Protein AF-A0A921KX01-F1 (afdb_monomer)

InterPro domains:
  IPR029058 Alpha/Beta hydrolase fold [G3DSA:3.40.50.1820] (1-65)
  IPR029058 Alpha/Beta hydrolase fold [SSF53474] (2-58)

Foldseek 3Di:
DEEFEEEPPAPPQHQVNSVVVQVVDPDGDYYYFDDDPYDVCCVVVCVRCVVVVVVVVVVVVVPPD

Structure (mmCIF, N/CA/C/O backbone):
data_AF-A0A921KX01-F1
#
_entry.id   AF-A0A921KX01-F1
#
loop_
_atom_site.group_PDB
_atom_site.id
_atom_site.type_symbol
_atom_site.label_atom_id
_atom_site.label_alt_id
_atom_site.label_comp_id
_atom_site.label_asym_id
_atom_site.label_entity_id
_atom_site.label_seq_id
_atom_site.pdbx_PDB_ins_code
_atom_site.Cartn_x
_atom_site.Cartn_y
_atom_site.Cartn_z
_atom_site.occupancy
_atom_site.B_iso_or_equiv
_atom_site.auth_seq_id
_atom_site.auth_comp_id
_atom_site.auth_asym_id
_atom_site.auth_atom_id
_atom_site.pdbx_PDB_model_num
ATOM 1 N N . LYS A 1 1 ? -7.391 -1.691 13.314 1.00 81.19 1 LYS A N 1
ATOM 2 C CA . LYS A 1 1 ? -7.613 -1.579 11.853 1.00 81.19 1 LYS A CA 1
ATOM 3 C C . LYS A 1 1 ? -6.251 -1.734 11.200 1.00 81.19 1 LYS A C 1
ATOM 5 O O . LYS A 1 1 ? -5.333 -1.101 11.705 1.00 81.19 1 LYS A O 1
ATOM 10 N N . VAL A 1 2 ? -6.122 -2.546 10.161 1.00 89.94 2 VAL A N 1
ATOM 11 C CA . VAL A 1 2 ? -4.864 -2.764 9.435 1.00 8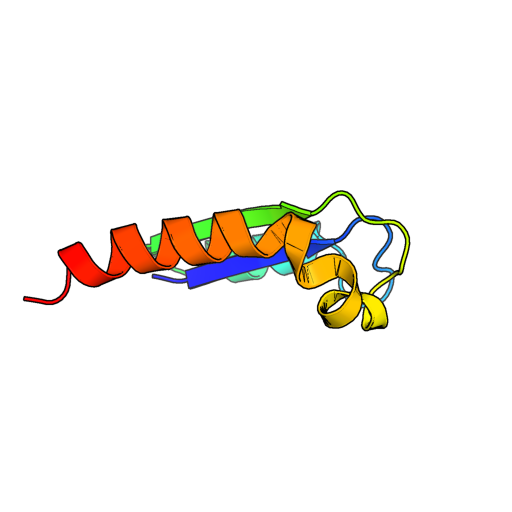9.94 2 VAL A CA 1
ATOM 12 C C . VAL A 1 2 ? -4.962 -2.099 8.066 1.00 89.94 2 VAL A C 1
ATOM 14 O O . VAL A 1 2 ? -6.016 -2.152 7.434 1.00 89.94 2 VAL A O 1
ATOM 17 N N . LEU A 1 3 ? -3.893 -1.434 7.646 1.00 92.19 3 LEU A N 1
ATOM 18 C CA . LEU A 1 3 ? -3.716 -0.960 6.279 1.00 92.19 3 LEU A CA 1
ATOM 19 C C . LEU A 1 3 ? -2.566 -1.764 5.685 1.00 92.19 3 LEU A C 1
ATOM 21 O O . LEU A 1 3 ? -1.497 -1.813 6.283 1.00 92.19 3 LEU A O 1
ATOM 25 N N . THR A 1 4 ? -2.811 -2.402 4.550 1.0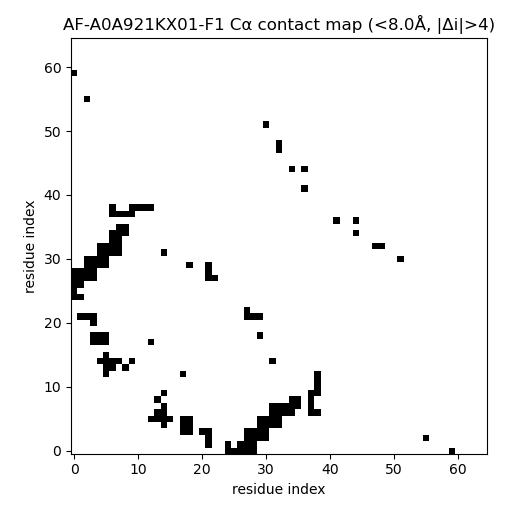0 93.06 4 THR A N 1
ATOM 26 C CA . THR A 1 4 ? -1.771 -3.048 3.745 1.00 93.06 4 THR A CA 1
ATOM 27 C C . THR A 1 4 ? -1.559 -2.228 2.482 1.00 93.06 4 THR A C 1
ATOM 29 O O . THR A 1 4 ? -2.516 -1.648 1.961 1.00 93.06 4 THR A O 1
ATOM 32 N N . MET A 1 5 ? -0.314 -2.139 2.028 1.00 90.25 5 MET A N 1
ATOM 33 C CA . MET A 1 5 ? 0.053 -1.466 0.789 1.00 90.25 5 MET A CA 1
ATOM 34 C C . MET A 1 5 ? 0.938 -2.404 -0.013 1.00 90.25 5 MET A C 1
ATOM 36 O O . MET A 1 5 ? 1.938 -2.868 0.530 1.00 90.25 5 MET A O 1
ATOM 40 N N . GLY A 1 6 ? 0.547 -2.702 -1.245 1.00 88.88 6 GLY A N 1
ATOM 41 C CA . GLY A 1 6 ? 1.386 -3.428 -2.193 1.00 88.88 6 GLY A CA 1
ATOM 42 C C . GLY A 1 6 ? 1.825 -2.509 -3.324 1.00 88.88 6 GLY A C 1
ATOM 43 O O . GLY A 1 6 ? 1.191 -1.482 -3.579 1.00 88.88 6 GLY A O 1
ATOM 44 N N . PHE A 1 7 ? 2.937 -2.862 -3.956 1.00 86.38 7 PHE A N 1
ATOM 45 C CA . PHE A 1 7 ? 3.585 -2.066 -4.991 1.00 86.38 7 PHE A CA 1
ATOM 46 C C . PHE A 1 7 ? 3.631 -2.862 -6.293 1.00 86.38 7 PHE A C 1
ATOM 48 O O . PHE A 1 7 ? 3.781 -4.087 -6.279 1.00 86.38 7 PHE A O 1
ATOM 55 N N . THR A 1 8 ? 3.490 -2.167 -7.419 1.00 84.38 8 THR A N 1
ATOM 56 C CA . THR A 1 8 ? 3.690 -2.772 -8.740 1.00 84.38 8 THR A CA 1
ATOM 57 C C . THR A 1 8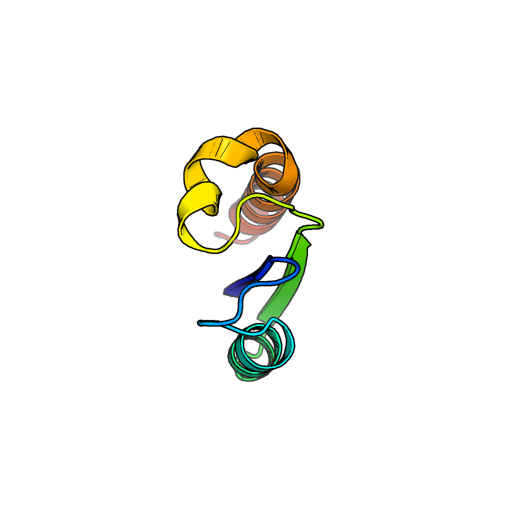 ? 5.112 -3.317 -8.873 1.00 84.38 8 THR A C 1
ATOM 59 O O . THR A 1 8 ? 6.068 -2.689 -8.423 1.00 84.38 8 THR A O 1
ATOM 62 N N . ASP A 1 9 ? 5.235 -4.488 -9.501 1.00 75.56 9 ASP A N 1
ATOM 63 C CA . ASP A 1 9 ? 6.504 -5.150 -9.830 1.00 75.56 9 ASP A CA 1
ATOM 64 C C . ASP A 1 9 ? 7.431 -5.447 -8.630 1.00 75.56 9 ASP A C 1
ATOM 66 O O . ASP A 1 9 ? 8.622 -5.720 -8.806 1.00 75.56 9 ASP A O 1
ATOM 70 N N . ASP A 1 10 ? 6.894 -5.474 -7.403 1.00 77.31 10 ASP A N 1
ATOM 71 C CA . ASP A 1 10 ? 7.613 -6.008 -6.244 1.00 77.31 10 ASP A CA 1
ATOM 72 C C . ASP A 1 10 ? 7.677 -7.543 -6.336 1.00 77.31 10 ASP A C 1
ATOM 74 O O . ASP A 1 10 ? 6.723 -8.265 -6.038 1.00 77.31 10 ASP A O 1
ATOM 78 N N . LEU A 1 11 ? 8.829 -8.050 -6.781 1.00 78.00 11 LEU A N 1
ATOM 79 C CA . LEU A 1 11 ? 9.094 -9.487 -6.890 1.00 78.00 11 LEU A CA 1
ATOM 80 C C . LEU A 1 11 ? 9.348 -10.157 -5.530 1.00 78.00 11 LEU A C 1
ATOM 82 O O . LEU A 1 11 ? 9.278 -11.383 -5.440 1.00 78.00 11 LEU A O 1
ATOM 86 N N . LEU A 1 12 ? 9.669 -9.384 -4.487 1.00 85.50 12 LEU A N 1
ATOM 87 C CA . LEU A 1 12 ? 9.986 -9.902 -3.155 1.00 85.50 12 LEU A CA 1
ATOM 88 C C . LEU A 1 12 ? 8.729 -10.009 -2.286 1.00 85.50 12 LEU A C 1
ATOM 90 O O . LEU A 1 12 ? 8.550 -11.000 -1.573 1.00 85.50 12 LEU A O 1
ATOM 94 N N . TYR A 1 13 ? 7.840 -9.022 -2.390 1.00 84.81 13 TYR A N 1
ATOM 95 C CA . TYR A 1 13 ? 6.540 -8.998 -1.728 1.00 84.81 13 TYR A CA 1
ATOM 96 C C . TYR A 1 13 ? 5.412 -8.711 -2.728 1.00 84.81 13 TYR A C 1
ATOM 98 O O . TYR A 1 13 ? 4.871 -7.603 -2.749 1.00 84.81 13 TYR A O 1
ATOM 106 N N . PRO A 1 14 ? 5.012 -9.725 -3.517 1.00 87.62 14 PRO A N 1
ATOM 107 C CA . PRO A 1 14 ? 3.874 -9.627 -4.420 1.00 87.62 14 PRO A CA 1
ATOM 108 C C . PRO A 1 14 ? 2.612 -9.073 -3.744 1.00 87.62 14 PRO A C 1
ATOM 110 O O . PRO A 1 14 ? 2.259 -9.455 -2.621 1.00 87.62 14 PR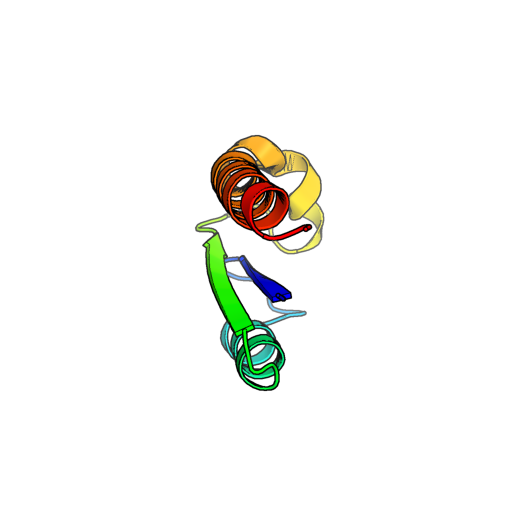O A O 1
ATOM 113 N N . ASP A 1 15 ? 1.918 -8.174 -4.447 1.00 89.50 15 ASP A N 1
ATOM 114 C CA . ASP A 1 15 ? 0.721 -7.484 -3.953 1.00 89.50 15 ASP A CA 1
ATOM 115 C C . ASP A 1 15 ? -0.364 -8.446 -3.443 1.00 89.50 15 ASP A C 1
ATOM 117 O O . ASP A 1 15 ? -0.979 -8.223 -2.397 1.00 89.50 15 ASP A O 1
ATOM 121 N N . ASP A 1 16 ? -0.560 -9.562 -4.142 1.00 91.44 16 ASP A N 1
ATOM 122 C CA . ASP A 1 16 ? -1.545 -10.583 -3.802 1.00 91.44 16 ASP A CA 1
ATOM 123 C C . ASP A 1 16 ? -1.282 -11.214 -2.425 1.00 91.44 16 ASP A C 1
ATOM 125 O O . ASP A 1 16 ? -2.223 -11.392 -1.640 1.00 91.44 16 ASP A O 1
ATOM 129 N N . LEU A 1 17 ? -0.015 -11.474 -2.086 1.00 92.56 17 LEU A N 1
ATOM 130 C CA . LEU A 1 17 ? 0.387 -11.971 -0.768 1.00 92.56 17 LEU A CA 1
ATOM 131 C C . LEU A 1 17 ? 0.162 -10.917 0.318 1.00 92.56 17 LEU A C 1
ATOM 133 O O . LEU A 1 17 ? -0.365 -11.223 1.393 1.00 92.56 17 LEU A O 1
ATOM 137 N N . VAL A 1 18 ? 0.523 -9.665 0.039 1.00 92.25 18 VAL A N 1
ATOM 138 C CA . VAL A 1 18 ? 0.364 -8.551 0.983 1.00 92.25 18 VAL A CA 1
ATOM 139 C C . VAL A 1 18 ? -1.117 -8.288 1.272 1.00 92.25 18 VAL A C 1
ATOM 141 O O . VAL A 1 18 ? -1.514 -8.136 2.436 1.00 92.25 18 VAL A O 1
ATOM 144 N N . ARG A 1 19 ? -1.964 -8.307 0.239 1.00 93.69 19 ARG A N 1
ATOM 145 C CA . ARG A 1 19 ? -3.421 -8.201 0.368 1.00 93.69 19 ARG A CA 1
ATOM 146 C C . ARG A 1 19 ? -3.991 -9.331 1.223 1.00 93.69 19 ARG A C 1
ATOM 148 O O . ARG A 1 19 ? -4.745 -9.054 2.160 1.00 93.69 19 ARG A O 1
ATOM 155 N N . ALA A 1 20 ? -3.578 -10.574 0.968 1.00 94.81 20 ALA A N 1
ATOM 156 C CA . ALA A 1 20 ? -4.043 -11.743 1.717 1.00 94.81 20 ALA A CA 1
ATOM 157 C C . ALA A 1 20 ? -3.705 -11.660 3.219 1.00 94.81 20 ALA A C 1
ATOM 159 O O . ALA A 1 20 ? -4.495 -12.087 4.066 1.00 94.81 20 ALA A O 1
ATOM 160 N N . VAL A 1 21 ? -2.564 -11.065 3.588 1.00 94.50 21 VAL A N 1
ATOM 161 C CA . VAL A 1 21 ? -2.226 -10.803 5.000 1.00 94.50 21 VAL A CA 1
ATOM 162 C C . VAL A 1 21 ? -3.206 -9.810 5.628 1.00 94.50 21 VAL A C 1
ATOM 164 O O . VAL A 1 21 ? -3.638 -10.009 6.766 1.00 94.50 21 VAL A O 1
ATOM 167 N N . GLY A 1 22 ? -3.592 -8.763 4.897 1.00 92.62 22 GLY A N 1
ATOM 168 C CA . GLY A 1 22 ? -4.571 -7.777 5.357 1.00 92.62 22 GLY A CA 1
ATOM 169 C C . GLY A 1 22 ? -5.945 -8.391 5.628 1.00 92.62 22 GLY A C 1
ATOM 170 O O . GLY A 1 22 ? -6.543 -8.125 6.673 1.00 92.62 22 GLY A O 1
ATOM 171 N N . GLU A 1 23 ? -6.414 -9.258 4.732 1.00 93.69 23 GLU A N 1
ATOM 172 C CA . GLU A 1 23 ? -7.730 -9.911 4.805 1.00 93.69 23 GLU A CA 1
ATOM 173 C C . GLU A 1 23 ? -7.922 -10.775 6.061 1.00 93.69 23 GLU A C 1
ATOM 175 O O . GLU A 1 23 ? -9.050 -10.960 6.524 1.00 93.69 23 GLU A O 1
ATOM 180 N N . ARG A 1 24 ? -6.830 -11.221 6.698 1.00 94.69 24 ARG A N 1
ATOM 181 C CA . ARG A 1 24 ? -6.874 -11.953 7.977 1.00 94.69 24 ARG A CA 1
ATOM 182 C C . ARG A 1 24 ? -7.418 -11.121 9.144 1.00 94.69 24 ARG A C 1
ATOM 184 O O . ARG A 1 24 ? -7.798 -11.681 10.172 1.00 94.69 24 ARG A O 1
ATOM 191 N N . PHE A 1 25 ? -7.461 -9.794 9.027 1.00 92.44 25 PHE A N 1
ATOM 192 C CA . PHE A 1 25 ? -7.921 -8.906 10.094 1.00 92.44 25 PHE A CA 1
ATOM 193 C C . PHE A 1 25 ? -9.370 -8.448 9.874 1.00 92.44 25 PHE A C 1
ATOM 195 O O . PHE A 1 25 ? -9.722 -7.931 8.818 1.00 92.44 25 PHE A O 1
ATOM 202 N N . LYS A 1 26 ? -10.204 -8.493 10.928 1.00 90.25 26 LYS A N 1
ATOM 203 C CA . LYS A 1 26 ? -11.627 -8.065 10.896 1.00 90.25 26 LYS A CA 1
ATOM 204 C C . LYS A 1 26 ? -11.857 -6.658 10.325 1.00 90.25 26 LYS A C 1
ATOM 206 O O . LYS A 1 26 ? -12.890 -6.389 9.725 1.00 90.25 26 LYS A O 1
ATOM 211 N N . TYR A 1 27 ? -10.917 -5.742 10.551 1.00 87.94 27 TYR A N 1
ATOM 212 C CA . TYR A 1 27 ? -10.967 -4.390 10.000 1.00 87.94 27 TYR A CA 1
ATOM 213 C C . TYR A 1 27 ? -9.682 -4.112 9.239 1.00 87.94 27 TYR A C 1
ATOM 215 O O . TYR A 1 27 ? -8.696 -3.676 9.844 1.00 87.94 27 TYR A O 1
ATOM 223 N N . HIS A 1 28 ? -9.715 -4.333 7.934 1.00 91.94 28 HIS A N 1
ATOM 224 C CA . HIS A 1 28 ? -8.591 -4.112 7.040 1.00 91.94 28 HIS A CA 1
ATOM 225 C C . HIS A 1 28 ? -8.969 -3.173 5.893 1.00 91.94 28 HIS A C 1
ATOM 227 O O . HIS A 1 28 ? -10.145 -2.938 5.604 1.00 91.94 28 HIS A O 1
ATOM 233 N N . ARG A 1 29 ? -7.949 -2.592 5.274 1.00 91.62 29 ARG A N 1
ATOM 234 C CA . ARG A 1 29 ? -8.021 -1.911 3.986 1.00 91.62 29 ARG A CA 1
ATOM 235 C C . ARG A 1 29 ? -6.709 -2.193 3.259 1.00 91.62 29 ARG A C 1
ATOM 237 O O . ARG A 1 29 ? -5.670 -2.323 3.906 1.00 91.62 29 ARG A O 1
ATOM 244 N N . HIS A 1 30 ? -6.776 -2.304 1.946 1.00 93.25 30 HIS A N 1
ATOM 245 C CA . HIS A 1 30 ? -5.623 -2.543 1.097 1.00 93.25 30 HIS A CA 1
ATOM 246 C C . HIS A 1 30 ? -5.541 -1.428 0.050 1.00 93.25 30 HIS A C 1
ATOM 248 O O . HIS A 1 30 ? -6.584 -0.959 -0.415 1.00 93.25 30 HIS A O 1
ATOM 254 N N . PHE A 1 31 ? -4.334 -0.959 -0.251 1.00 90.44 31 PHE A N 1
ATOM 255 C CA . PHE A 1 31 ? -4.082 0.054 -1.268 1.00 90.44 31 PHE A CA 1
ATOM 256 C C . PHE A 1 31 ? -2.961 -0.415 -2.192 1.00 90.44 31 PHE A C 1
ATOM 258 O O . PHE A 1 31 ? -1.884 -0.762 -1.720 1.00 90.44 31 PHE A O 1
ATOM 265 N N . PHE A 1 32 ? -3.227 -0.398 -3.491 1.00 88.94 32 PHE A N 1
ATOM 266 C CA . PHE A 1 32 ? -2.249 -0.746 -4.508 1.00 88.94 32 PHE A CA 1
ATOM 267 C C . PHE A 1 32 ? -1.553 0.524 -4.995 1.00 88.94 32 PHE A C 1
ATOM 269 O O . PHE A 1 32 ? -2.226 1.474 -5.408 1.00 88.94 32 PHE A O 1
ATOM 276 N N . VAL A 1 33 ? -0.226 0.551 -4.918 1.00 84.19 33 VAL A N 1
ATOM 277 C CA . VAL A 1 33 ? 0.610 1.679 -5.327 1.00 84.19 33 VAL A CA 1
ATOM 278 C C . VAL A 1 33 ? 1.176 1.380 -6.718 1.00 84.19 33 VAL A C 1
ATOM 280 O O . VAL A 1 33 ? 2.033 0.502 -6.839 1.00 84.19 33 VAL A O 1
ATOM 283 N N . PRO A 1 34 ? 0.711 2.077 -7.773 1.00 77.81 34 PRO A N 1
ATOM 284 C CA . PRO A 1 34 ? 1.319 1.966 -9.087 1.00 77.81 34 PRO A CA 1
ATOM 285 C C . PRO A 1 34 ? 2.701 2.619 -9.047 1.00 77.81 34 PRO A C 1
ATOM 287 O O . PRO A 1 34 ? 2.797 3.842 -9.024 1.00 77.81 34 PRO A O 1
ATOM 290 N N . ASP A 1 35 ? 3.753 1.805 -8.997 1.00 67.56 35 ASP A N 1
ATOM 291 C CA . ASP A 1 35 ? 5.132 2.267 -8.838 1.00 67.56 35 ASP A CA 1
ATOM 292 C C . ASP A 1 35 ? 6.089 1.627 -9.868 1.00 67.56 35 ASP A C 1
ATOM 294 O O . ASP A 1 35 ? 5.743 0.640 -10.510 1.00 67.56 35 ASP A O 1
ATOM 298 N N . ASN A 1 36 ? 7.275 2.209 -10.056 1.00 63.38 36 ASN A N 1
ATOM 299 C CA . ASN A 1 36 ? 8.326 1.763 -10.980 1.00 63.38 36 ASN A CA 1
ATOM 300 C C . ASN A 1 36 ? 9.741 1.813 -10.354 1.00 63.38 36 ASN A C 1
ATOM 302 O O . ASN A 1 36 ? 10.745 1.821 -11.062 1.00 63.38 36 ASN A O 1
ATOM 306 N N . VAL A 1 37 ? 9.852 1.906 -9.024 1.00 67.19 37 VAL A N 1
ATOM 307 C CA . VAL A 1 37 ? 11.154 1.914 -8.315 1.00 67.19 37 VAL A CA 1
ATOM 308 C C . VAL A 1 37 ? 11.438 0.624 -7.537 1.00 67.19 37 VAL A C 1
ATOM 310 O O . VAL A 1 37 ? 12.501 0.497 -6.933 1.00 67.19 37 VAL A O 1
ATOM 313 N N . GLY A 1 38 ? 10.520 -0.348 -7.582 1.00 65.06 38 GLY A N 1
ATOM 314 C CA . GLY A 1 38 ? 10.626 -1.618 -6.859 1.00 65.06 38 GLY A CA 1
ATOM 315 C C . GLY A 1 38 ? 10.507 -1.473 -5.335 1.00 65.06 38 GLY A C 1
ATOM 316 O O . GLY A 1 38 ? 10.242 -0.389 -4.816 1.00 65.06 38 GLY A O 1
ATOM 317 N N . HIS A 1 39 ? 10.720 -2.582 -4.613 1.00 70.12 39 HIS A N 1
ATOM 318 C CA . HIS A 1 39 ? 10.543 -2.680 -3.155 1.00 70.12 39 HIS A CA 1
ATOM 319 C C . HIS A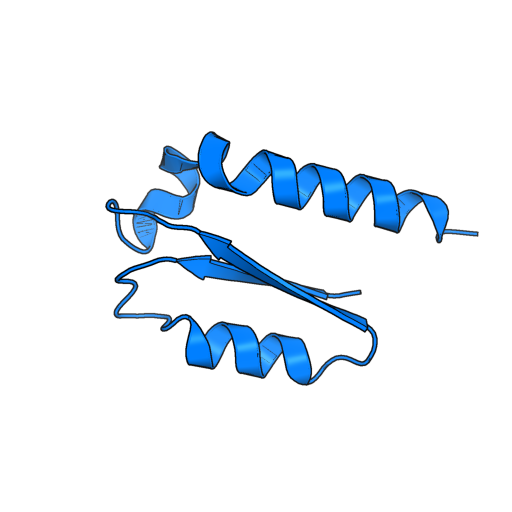 1 39 ? 11.241 -1.558 -2.370 1.00 70.12 39 HIS A C 1
ATOM 321 O O . HIS A 1 39 ? 10.630 -0.881 -1.543 1.00 70.12 39 HIS A O 1
ATOM 327 N N . ASP A 1 40 ? 12.527 -1.340 -2.650 1.00 68.94 40 ASP A N 1
ATOM 328 C CA . ASP A 1 40 ? 13.376 -0.423 -1.882 1.00 68.94 40 ASP A CA 1
ATOM 329 C C . ASP A 1 40 ? 13.001 1.053 -2.084 1.00 68.94 40 ASP A C 1
ATOM 331 O O . ASP A 1 40 ? 13.374 1.920 -1.288 1.00 68.94 40 ASP A O 1
ATOM 335 N N . GLY A 1 41 ? 12.235 1.361 -3.130 1.00 68.44 41 GLY A N 1
ATOM 336 C CA . GLY A 1 41 ? 11.833 2.723 -3.444 1.00 68.44 41 GLY A CA 1
ATOM 337 C C . GLY A 1 41 ? 10.559 3.192 -2.737 1.00 68.44 41 GLY A C 1
ATOM 338 O O . GLY A 1 41 ? 10.157 4.342 -2.929 1.00 68.44 41 GLY A O 1
ATOM 339 N N . PHE A 1 42 ? 9.980 2.390 -1.834 1.00 76.12 42 PHE A N 1
ATOM 340 C CA . PHE A 1 42 ? 8.794 2.790 -1.068 1.00 76.12 42 PHE A CA 1
ATOM 341 C C . PHE A 1 42 ? 8.994 4.106 -0.290 1.00 76.12 42 PHE A C 1
ATOM 343 O O . PHE A 1 42 ? 8.047 4.874 -0.117 1.00 76.12 42 PHE A O 1
ATOM 350 N N . LEU A 1 43 ? 10.220 4.403 0.167 1.00 79.50 43 LEU A N 1
ATOM 351 C CA . LEU A 1 43 ? 10.545 5.678 0.822 1.00 79.50 43 LEU A CA 1
ATOM 352 C C . LEU A 1 43 ? 10.742 6.829 -0.170 1.00 79.50 43 LEU A C 1
ATOM 354 O O . LEU A 1 43 ? 10.477 7.978 0.179 1.00 79.50 43 LEU A O 1
ATOM 358 N N . LEU A 1 44 ? 11.205 6.533 -1.384 1.00 79.75 44 LEU A N 1
ATOM 359 C CA . LEU A 1 44 ? 11.470 7.535 -2.417 1.00 79.75 44 LEU A CA 1
ATOM 360 C C . LEU A 1 44 ? 10.159 8.069 -3.004 1.00 79.75 44 LEU A C 1
ATOM 362 O O . LEU A 1 44 ? 10.010 9.280 -3.166 1.00 79.75 44 LEU A O 1
ATOM 366 N N . ASN A 1 45 ? 9.175 7.190 -3.198 1.00 80.19 45 ASN A N 1
ATOM 367 C CA . ASN A 1 45 ? 7.874 7.525 -3.780 1.00 80.19 45 ASN A CA 1
ATOM 368 C C . ASN A 1 45 ? 6.785 7.731 -2.724 1.00 80.19 45 ASN A C 1
ATOM 370 O O . ASN A 1 45 ? 5.604 7.451 -2.929 1.00 80.19 45 ASN A O 1
ATOM 374 N N . PHE A 1 46 ? 7.180 8.289 -1.574 1.00 82.69 46 PHE A N 1
ATOM 375 C CA . PHE A 1 46 ? 6.270 8.606 -0.472 1.00 82.69 46 PHE A CA 1
ATOM 376 C C . PHE A 1 46 ? 5.042 9.395 -0.940 1.00 82.69 46 PHE A C 1
ATOM 378 O O . PHE A 1 46 ? 3.930 9.136 -0.490 1.00 82.69 46 PHE A O 1
ATOM 385 N N . ASN A 1 47 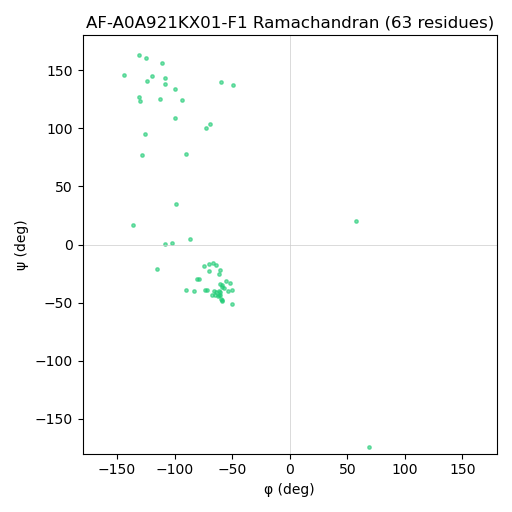? 5.221 10.333 -1.870 1.00 84.31 47 ASN A N 1
ATOM 386 C CA . ASN A 1 47 ? 4.140 11.193 -2.350 1.00 84.31 47 ASN A CA 1
ATOM 387 C C . ASN A 1 47 ? 2.990 10.426 -3.024 1.00 84.31 47 ASN A C 1
ATOM 389 O O . ASN A 1 47 ? 1.856 10.905 -2.977 1.00 84.31 47 ASN A O 1
ATOM 393 N N . ASP A 1 48 ? 3.244 9.236 -3.569 1.00 83.00 48 ASP A N 1
ATOM 394 C CA . ASP A 1 48 ? 2.243 8.474 -4.322 1.00 83.00 48 ASP A CA 1
ATOM 395 C C . ASP A 1 48 ? 1.283 7.711 -3.401 1.00 83.00 48 ASP A C 1
ATOM 397 O O . ASP A 1 48 ? 0.096 7.546 -3.697 1.00 83.00 48 ASP A O 1
ATOM 401 N N . TRP A 1 49 ? 1.754 7.303 -2.220 1.00 85.81 49 TRP A N 1
ATOM 402 C CA . TRP A 1 49 ? 0.961 6.510 -1.275 1.00 85.81 49 TRP A CA 1
ATOM 403 C C . TRP A 1 49 ? 0.656 7.225 0.048 1.00 85.81 49 TRP A C 1
ATOM 405 O O . TRP A 1 49 ? -0.330 6.895 0.723 1.00 85.81 49 TRP A O 1
ATOM 415 N N . ALA A 1 50 ? 1.422 8.251 0.422 1.00 89.50 50 ALA A N 1
ATOM 416 C CA . ALA A 1 50 ? 1.222 9.013 1.653 1.00 89.50 50 ALA A CA 1
ATOM 417 C C . ALA A 1 50 ? -0.166 9.658 1.795 1.00 89.50 50 ALA A C 1
ATOM 419 O O . ALA A 1 50 ? -0.699 9.639 2.912 1.00 89.50 50 ALA A O 1
ATOM 420 N N . PRO A 1 51 ? -0.818 10.182 0.734 1.00 89.44 51 PRO A N 1
ATOM 421 C CA . PRO A 1 51 ? -2.182 10.697 0.851 1.00 89.44 51 PRO A CA 1
ATOM 422 C C . PRO A 1 51 ? -3.177 9.631 1.337 1.00 89.44 51 PRO A C 1
ATOM 424 O O . PRO A 1 51 ? -4.053 9.923 2.160 1.00 89.44 51 PRO A O 1
ATOM 427 N N . ASN A 1 52 ? -3.006 8.376 0.908 1.00 86.88 52 ASN A N 1
ATOM 428 C CA . ASN A 1 52 ? -3.841 7.251 1.333 1.00 86.88 52 ASN A CA 1
ATOM 429 C C . ASN A 1 52 ? -3.564 6.846 2.782 1.00 86.88 52 ASN A C 1
ATOM 431 O O . ASN A 1 52 ? -4.509 6.603 3.546 1.00 86.88 52 ASN A O 1
ATOM 435 N N . LEU A 1 53 ? -2.292 6.860 3.198 1.00 88.94 53 LEU A N 1
ATOM 436 C CA . LEU A 1 53 ? -1.933 6.691 4.607 1.00 88.94 53 LEU A CA 1
ATOM 437 C C . LEU A 1 53 ? -2.579 7.787 5.467 1.00 88.94 53 LEU A C 1
ATOM 439 O O . LEU A 1 53 ? -3.223 7.494 6.476 1.00 88.94 53 LEU A O 1
ATOM 443 N N . TYR A 1 54 ? -2.461 9.049 5.058 1.00 89.75 54 TYR A N 1
ATOM 444 C CA . TYR A 1 54 ? -3.029 10.181 5.783 1.00 89.75 54 TYR A CA 1
ATOM 445 C C . TYR A 1 54 ? -4.554 10.083 5.908 1.00 89.75 54 TYR A C 1
ATOM 447 O O . TYR A 1 54 ? -5.107 10.290 6.996 1.00 89.75 54 TYR A O 1
ATOM 455 N N . HIS A 1 55 ? -5.243 9.701 4.829 1.00 87.62 55 HIS A N 1
ATOM 456 C CA . HIS A 1 55 ? -6.680 9.438 4.853 1.00 87.62 55 HIS A CA 1
ATOM 457 C C . HIS A 1 55 ? -7.034 8.334 5.863 1.00 87.62 55 HIS A C 1
ATOM 459 O O . HIS A 1 55 ? -7.922 8.515 6.703 1.00 87.62 55 HIS A O 1
ATOM 465 N N . PHE A 1 56 ? -6.306 7.215 5.847 1.00 87.44 56 PHE A N 1
ATOM 466 C CA . PHE A 1 56 ? -6.516 6.121 6.795 1.00 87.44 56 PHE A CA 1
ATOM 467 C C . PHE A 1 56 ? -6.298 6.557 8.254 1.00 87.44 56 PHE A C 1
ATOM 469 O O . PHE A 1 56 ? -7.099 6.208 9.128 1.00 87.44 56 PHE A O 1
ATOM 476 N N . LEU A 1 57 ? -5.268 7.366 8.522 1.00 87.25 57 LEU A N 1
ATOM 47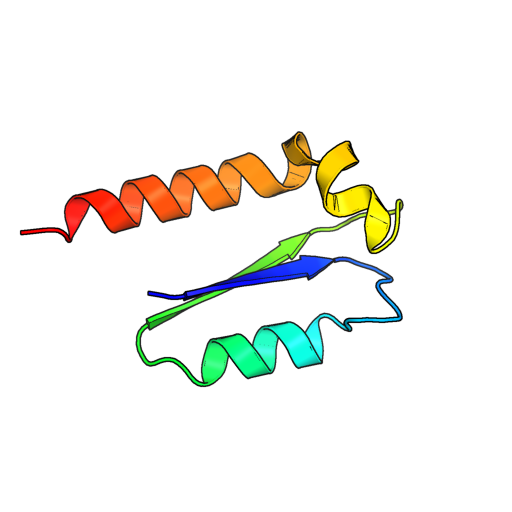7 C CA . LEU A 1 57 ? -4.980 7.913 9.852 1.00 87.25 57 LEU A CA 1
ATOM 478 C C . LEU A 1 57 ? -6.066 8.887 10.336 1.00 87.25 57 LEU A C 1
ATOM 480 O O . LEU A 1 57 ? -6.464 8.839 11.501 1.00 87.25 57 LEU A O 1
ATOM 484 N N . LYS A 1 58 ? -6.604 9.743 9.461 1.00 85.44 58 LYS A N 1
ATOM 485 C CA . LYS A 1 58 ? -7.736 10.620 9.812 1.00 85.44 58 LYS A CA 1
ATOM 486 C C . LYS A 1 58 ? -8.985 9.821 10.186 1.00 85.44 58 LYS A C 1
ATOM 488 O O . LYS A 1 58 ? -9.616 10.101 11.206 1.00 85.44 58 LYS A O 1
ATOM 493 N N . VAL A 1 59 ? -9.305 8.783 9.412 1.00 74.88 59 VAL A N 1
ATOM 494 C CA . VAL A 1 59 ? -10.448 7.886 9.667 1.00 74.88 59 VAL A CA 1
ATOM 495 C C . VAL A 1 59 ? -10.229 7.000 10.908 1.00 74.88 59 VAL A C 1
ATOM 497 O O . VAL A 1 59 ? -11.188 6.489 11.501 1.00 74.88 59 VAL A O 1
ATOM 500 N N . SER A 1 60 ? -8.981 6.772 11.327 1.00 61.88 60 SER A N 1
ATOM 501 C CA . SER A 1 60 ? -8.671 6.005 12.539 1.00 61.88 60 SER A CA 1
ATOM 502 C C . SER A 1 60 ? -8.759 6.855 13.812 1.00 61.88 60 SER A C 1
ATOM 504 O O . SER A 1 60 ? -9.339 6.378 14.790 1.00 61.88 60 SER A O 1
ATOM 506 N N . LYS A 1 61 ? -8.302 8.119 13.788 1.00 60.12 61 LYS A N 1
ATOM 507 C CA . LYS A 1 61 ? -8.379 9.042 14.939 1.00 60.12 61 LYS A CA 1
ATOM 508 C C . LYS A 1 61 ? -9.813 9.276 15.426 1.00 60.12 61 LYS A C 1
ATOM 510 O O . LYS A 1 61 ? -10.036 9.323 16.628 1.00 60.12 61 LYS A O 1
ATOM 515 N N . PHE A 1 62 ? -10.794 9.308 14.523 1.00 54.53 62 PHE A N 1
ATOM 516 C CA . PHE A 1 62 ? -12.209 9.492 14.879 1.00 54.53 62 PHE A CA 1
ATOM 517 C C . PHE A 1 62 ? -12.840 8.333 15.676 1.00 54.53 62 PHE A C 1
ATOM 519 O O . PHE A 1 62 ? -13.913 8.504 16.247 1.00 54.53 62 PHE A O 1
ATOM 526 N N . LYS A 1 63 ? -12.214 7.145 15.718 1.00 54.00 63 LYS A N 1
ATOM 527 C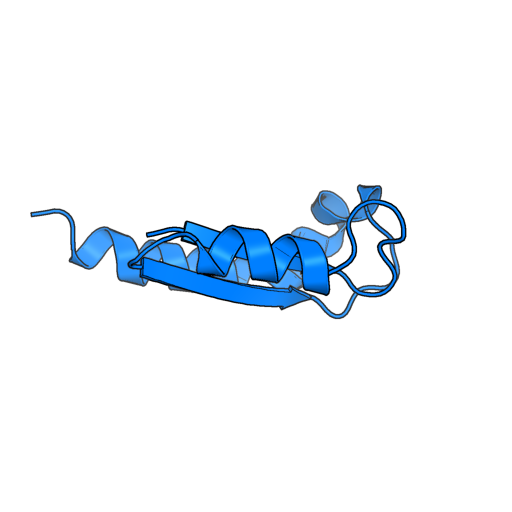 CA . LYS A 1 63 ? -12.740 5.972 16.447 1.00 54.00 63 LYS A CA 1
ATOM 528 C C . LYS A 1 63 ? -12.061 5.703 17.792 1.00 54.00 63 LYS A C 1
ATOM 530 O O . LYS A 1 63 ? -12.410 4.719 18.438 1.00 54.00 63 LYS A O 1
ATOM 535 N N . ARG A 1 64 ? -11.105 6.531 18.215 1.00 51.34 64 ARG A N 1
ATOM 536 C CA . AR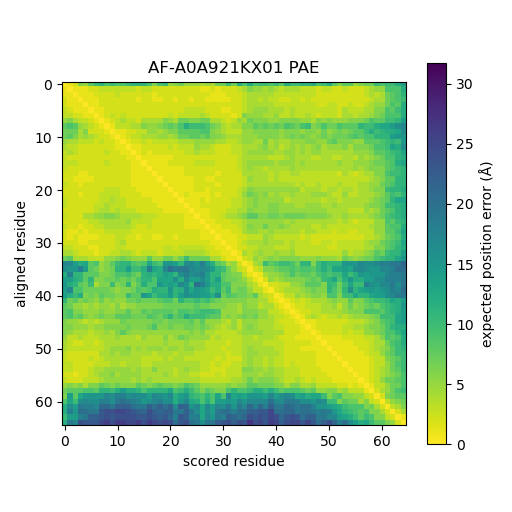G A 1 64 ? -10.425 6.372 19.505 1.00 51.34 64 ARG A CA 1
ATOM 537 C C . ARG A 1 64 ? -11.205 7.163 20.569 1.00 51.34 64 ARG A C 1
ATOM 539 O O . ARG A 1 64 ? -10.856 8.301 20.857 1.00 51.34 64 ARG A O 1
ATOM 546 N N . LYS A 1 65 ? -12.322 6.588 21.033 1.00 43.50 65 LYS A N 1
ATOM 547 C CA . LYS A 1 65 ? -12.988 6.973 22.289 1.00 43.50 65 LYS A CA 1
ATOM 548 C C . LYS A 1 65 ? -12.343 6.212 23.436 1.00 43.50 65 LYS A C 1
ATOM 550 O O . LYS A 1 65 ? -12.008 5.029 23.201 1.00 43.50 65 LYS A O 1
#

Organism: NCBI:txid29384

Sequence (65 aa):
KVLTMGFTDDLLYPDDLVRAVGERFKYHRHFFVPDNVGHDGFLLNFNDWAPNLYHFLKVSKFKRK

Radius of gyration: 12.57 Å; Cα contacts (8 Å, |Δi|>4): 80; chains: 1; bounding box: 26×23×33 Å

Solvent-accessible surface area (backbone atoms only — not comparable to full-atom values): 3932 Å² total; per-residue (Å²): 122,48,78,30,74,24,43,39,84,19,85,88,58,41,38,70,61,45,45,55,59,28,69,75,40,98,48,51,48,71,45,80,39,90,54,88,64,42,71,87,29,60,75,78,50,37,81,80,50,44,63,59,53,51,51,51,51,58,66,48,60,78,68,71,124

Secondary structure (DSSP, 8-state):
-EEEEEETT-SSS-HHHHHHHHHTSSSEEEEEE--SS-GGGGGTTHHHHHHHHHHHHHHHHTT--

Nearest PDB structures (foldseek):
  4qlo-assembly1_A  TM=8.954E-01  e=4.355E-06  Staphylococcus aureus subsp. aureus USA300_TCH1516
  2vav-assembly5_L  TM=8.630E-01  e=4.271E-01  Hapsidospora chrysogena
  2qru-assembly1_A  TM=6.272E-01  e=1.367E+00  Enterococcus faecalis V583
  8eth-assembly1_A  TM=4.976E-01  e=9.937E+00  Schizosaccharomyces pombe
  6hsp-assembly1_A  TM=3.463E-01  e=4.682E+00  Danio rerio

Mean predicted aligned error: 5.94 Å

pLDDT: mean 81.97, std 11.98, range [43.5, 94.81]